Protein AF-A0A7C4H9E3-F1 (afdb_monomer)

Radius of gyration: 13.0 Å; Cα contacts (8 Å, |Δi|>4): 89; chains: 1; bounding box: 34×21×31 Å

Sequence (94 aa):
MTINYLFYSLQAYGEIKDPFKRLFELFWENYLDKTGDEEILTVIQPYYAWRGLVIASPIWYPNLTKETRTKIFNFISNMLKMEKVDLKNINFYF

Nearest PDB structures (foldseek):
  7tmq-assembly1_B  TM=3.791E-01  e=9.062E+00  Saccharomyces cerevisiae

Solvent-accessible surface area (backbone atoms only — not comparable to full-atom values): 5257 Å² total; per-residue (Å²): 121,64,66,53,32,52,50,52,18,34,72,76,66,69,40,80,37,79,71,31,44,57,55,42,44,54,51,50,53,54,47,38,75,74,66,66,56,67,63,53,42,56,63,45,39,65,58,53,31,56,53,33,53,58,69,52,28,57,87,80,38,67,86,59,51,71,66,54,39,49,32,40,52,39,26,29,58,44,40,68,70,46,70,62,60,60,72,92,58,53,66,78,35,76

Structure (mmCIF, N/CA/C/O backbone):
data_AF-A0A7C4H9E3-F1
#
_entry.id   AF-A0A7C4H9E3-F1
#
loop_
_atom_site.group_PDB
_atom_site.id
_atom_site.type_symbol
_atom_site.label_atom_id
_atom_site.label_alt_id
_atom_site.label_comp_id
_atom_site.label_asym_id
_atom_site.label_entity_id
_atom_site.label_seq_id
_atom_site.pdbx_PDB_ins_code
_atom_site.Cartn_x
_atom_site.Cartn_y
_atom_site.Cartn_z
_atom_site.occupancy
_atom_site.B_iso_or_equiv
_atom_site.auth_seq_id
_atom_site.auth_comp_id
_atom_site.auth_asym_id
_atom_site.auth_atom_id
_atom_site.pdbx_PDB_model_num
ATOM 1 N N . MET A 1 1 ? -0.963 -8.607 3.687 1.00 77.38 1 MET A N 1
ATOM 2 C CA . MET A 1 1 ? -1.112 -9.171 2.324 1.00 77.38 1 MET A CA 1
ATOM 3 C C . MET A 1 1 ? -1.684 -8.158 1.332 1.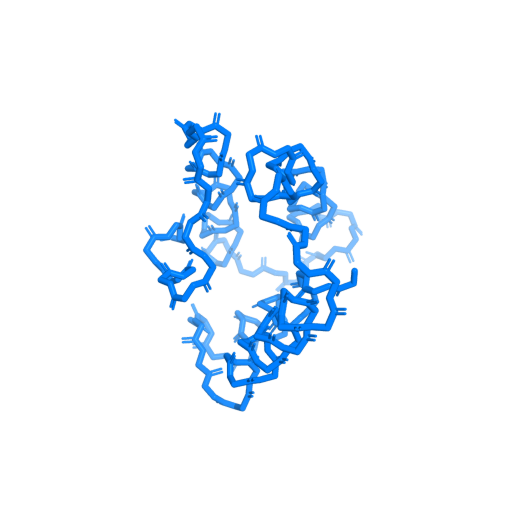00 77.38 1 MET A C 1
ATOM 5 O O . MET A 1 1 ? -1.449 -8.297 0.141 1.00 77.38 1 MET A O 1
ATOM 9 N N . THR A 1 2 ? -2.384 -7.124 1.805 1.00 94.88 2 THR A N 1
ATOM 10 C CA . THR A 1 2 ? -3.122 -6.126 1.010 1.00 94.88 2 THR A CA 1
ATOM 11 C C . THR A 1 2 ? -2.304 -5.394 -0.050 1.00 94.88 2 THR A C 1
ATOM 13 O O . THR A 1 2 ? -2.803 -5.151 -1.142 1.00 94.88 2 THR A O 1
ATOM 16 N N . ILE A 1 3 ? -1.030 -5.099 0.222 1.00 96.75 3 ILE A N 1
ATOM 17 C CA . ILE A 1 3 ? -0.142 -4.426 -0.738 1.00 96.75 3 ILE A CA 1
ATOM 18 C C . ILE A 1 3 ? 0.013 -5.190 -2.063 1.00 96.75 3 ILE A C 1
ATOM 20 O O . ILE A 1 3 ? 0.290 -4.580 -3.090 1.00 96.75 3 ILE A O 1
ATOM 24 N N . ASN A 1 4 ? -0.188 -6.513 -2.062 1.00 97.25 4 ASN A N 1
ATOM 25 C CA . ASN A 1 4 ? -0.054 -7.315 -3.273 1.00 97.25 4 ASN A CA 1
ATOM 26 C C . ASN A 1 4 ? -1.100 -6.919 -4.324 1.00 97.25 4 ASN A C 1
ATOM 28 O O . ASN A 1 4 ? -0.769 -6.905 -5.502 1.00 97.25 4 ASN A O 1
ATOM 32 N N . TYR A 1 5 ? -2.317 -6.527 -3.921 1.00 97.69 5 TYR A N 1
ATOM 33 C CA . TYR A 1 5 ? -3.319 -6.009 -4.858 1.00 97.69 5 TYR A CA 1
ATOM 34 C C . TYR A 1 5 ? -2.805 -4.755 -5.575 1.00 97.69 5 TYR A C 1
ATOM 36 O O . TYR A 1 5 ? -2.840 -4.677 -6.801 1.00 97.69 5 TYR A O 1
ATOM 44 N N . LEU A 1 6 ? -2.242 -3.809 -4.817 1.00 97.81 6 LEU A N 1
ATOM 45 C CA . LEU A 1 6 ? -1.671 -2.579 -5.370 1.00 97.81 6 LEU A CA 1
ATOM 46 C C . LEU A 1 6 ? -0.501 -2.891 -6.309 1.00 97.81 6 LEU A C 1
ATOM 48 O O . LEU A 1 6 ? -0.424 -2.361 -7.414 1.00 97.81 6 LEU A O 1
ATOM 52 N N . PHE A 1 7 ? 0.382 -3.800 -5.895 1.00 97.88 7 PHE A N 1
ATOM 53 C CA . PHE A 1 7 ? 1.538 -4.192 -6.691 1.00 97.88 7 PHE A CA 1
ATOM 54 C C . PHE A 1 7 ? 1.143 -4.875 -8.005 1.00 97.88 7 PHE A C 1
ATOM 56 O O . PHE A 1 7 ? 1.649 -4.492 -9.057 1.00 97.88 7 PHE A O 1
ATOM 63 N N . TYR A 1 8 ? 0.198 -5.818 -7.978 1.00 97.56 8 TYR A N 1
ATOM 64 C CA . TYR A 1 8 ? -0.299 -6.465 -9.194 1.00 97.56 8 TYR A CA 1
ATOM 65 C C . TYR A 1 8 ? -0.974 -5.469 -10.135 1.00 97.56 8 TYR A C 1
ATOM 67 O O . TYR A 1 8 ? -0.769 -5.548 -11.345 1.00 97.56 8 TYR A O 1
ATOM 75 N N . SER A 1 9 ? -1.693 -4.482 -9.595 1.00 97.94 9 SER A N 1
ATOM 76 C CA . SER A 1 9 ? -2.241 -3.394 -10.404 1.00 97.94 9 SER A CA 1
ATOM 77 C C . SER A 1 9 ? -1.152 -2.592 -11.108 1.00 97.94 9 SER A C 1
ATOM 79 O O . SER A 1 9 ? -1.229 -2.370 -12.313 1.00 97.94 9 SER A O 1
ATOM 81 N N . LEU A 1 10 ? -0.104 -2.200 -10.380 1.00 97.75 10 LEU A N 1
ATOM 82 C CA . LEU A 1 10 ? 1.018 -1.464 -10.958 1.00 97.75 10 LEU A CA 1
ATOM 83 C C . LEU A 1 10 ? 1.765 -2.274 -12.021 1.00 97.75 10 LEU A C 1
ATOM 85 O O . LEU A 1 10 ? 2.227 -1.697 -13.002 1.00 97.75 10 LEU A O 1
ATOM 89 N N . GLN A 1 11 ? 1.892 -3.590 -11.843 1.00 96.38 11 GLN A N 1
ATOM 90 C CA . GLN A 1 11 ? 2.520 -4.462 -12.836 1.00 96.38 11 GLN A CA 1
ATOM 91 C C . GLN A 1 11 ? 1.661 -4.622 -14.095 1.00 96.38 11 GLN A C 1
ATOM 93 O O . GLN A 1 11 ? 2.203 -4.623 -15.196 1.00 96.38 11 GLN A O 1
ATOM 98 N N . ALA A 1 12 ? 0.342 -4.761 -13.940 1.00 96.38 12 ALA A N 1
ATOM 99 C CA . ALA A 1 12 ? -0.572 -4.994 -15.054 1.00 96.38 12 ALA A CA 1
ATOM 100 C C . ALA A 1 12 ? -0.919 -3.712 -15.827 1.00 96.38 12 ALA A C 1
ATOM 102 O O . ALA A 1 12 ? -1.058 -3.750 -17.048 1.00 96.38 12 ALA A O 1
ATOM 103 N N . TYR A 1 13 ? -1.071 -2.588 -15.123 1.00 96.88 13 TYR A N 1
ATOM 104 C CA . TYR A 1 13 ? -1.666 -1.366 -15.671 1.00 96.88 13 TYR A CA 1
ATOM 105 C C . TYR A 1 13 ? -0.795 -0.118 -15.506 1.00 96.88 13 TYR A C 1
ATOM 107 O O . TYR A 1 13 ? -1.122 0.923 -16.066 1.00 96.88 13 TYR A O 1
ATOM 115 N N . GLY A 1 14 ? 0.290 -0.177 -14.728 1.00 95.94 14 GLY A N 1
ATOM 116 C CA . GLY A 1 14 ? 1.116 0.994 -14.408 1.00 95.94 14 GLY A CA 1
ATOM 117 C C . GLY A 1 14 ? 0.471 1.972 -13.417 1.00 95.94 14 GLY A C 1
ATOM 118 O O . GLY A 1 14 ? 1.123 2.919 -12.980 1.00 95.94 14 GLY A O 1
ATOM 119 N N . GLU A 1 15 ? -0.776 1.737 -13.024 1.00 96.50 15 GLU A N 1
ATOM 120 C CA . GLU A 1 15 ? -1.576 2.554 -12.113 1.00 96.50 15 GLU A CA 1
ATOM 121 C C . GLU A 1 15 ? -2.457 1.650 -11.240 1.00 96.50 15 GLU A C 1
ATOM 123 O O . GLU A 1 15 ? -2.577 0.443 -11.482 1.00 96.50 15 GLU A O 1
ATOM 128 N N . ILE A 1 16 ? -3.078 2.220 -10.209 1.00 97.44 16 ILE A N 1
ATOM 129 C CA . ILE A 1 16 ? -4.037 1.485 -9.386 1.00 97.44 16 ILE A CA 1
ATOM 130 C C . ILE A 1 16 ? -5.403 1.493 -10.073 1.00 97.44 16 ILE A C 1
ATOM 132 O O . ILE A 1 16 ? -6.037 2.537 -10.226 1.00 97.44 16 ILE A O 1
ATOM 136 N N . LYS A 1 17 ? 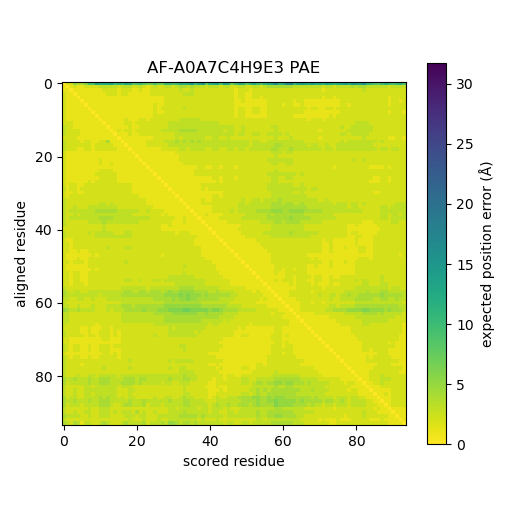-5.853 0.310 -10.482 1.00 97.06 17 LYS A N 1
ATOM 137 C CA . LYS A 1 17 ? -6.998 0.103 -11.360 1.00 97.06 17 LYS A CA 1
ATOM 138 C C . LYS A 1 17 ? -7.723 -1.188 -11.006 1.00 97.06 17 LYS A C 1
ATOM 140 O O . LYS A 1 17 ? -7.179 -2.087 -10.358 1.00 97.06 17 LYS A O 1
ATOM 145 N N . ASP A 1 18 ? -8.973 -1.275 -11.433 1.00 96.62 18 ASP A N 1
ATOM 146 C CA . ASP A 1 18 ? -9.743 -2.506 -11.334 1.00 96.62 18 ASP A CA 1
ATOM 147 C C . ASP A 1 18 ? -9.145 -3.626 -12.202 1.00 96.62 18 ASP A C 1
ATOM 149 O O . ASP A 1 18 ? -8.568 -3.347 -13.256 1.00 96.62 18 ASP A O 1
ATOM 153 N N . PRO A 1 19 ? -9.260 -4.895 -11.762 1.00 96.94 19 PRO A N 1
ATOM 154 C CA . PRO A 1 19 ? -10.043 -5.365 -10.606 1.00 96.94 19 PRO A CA 1
ATOM 155 C C . PRO A 1 19 ? -9.321 -5.261 -9.250 1.00 96.94 19 PRO A C 1
ATOM 157 O O . PRO A 1 19 ? -9.930 -5.470 -8.201 1.00 96.94 19 PRO A O 1
ATOM 160 N N . PHE A 1 20 ? -8.022 -4.959 -9.241 1.00 97.94 20 PHE A N 1
ATOM 161 C CA . PHE A 1 20 ? -7.212 -5.009 -8.023 1.00 97.94 20 PHE A CA 1
ATOM 162 C C . PHE A 1 20 ? -7.545 -3.903 -7.023 1.00 97.94 20 PHE A C 1
ATOM 164 O O . PHE A 1 20 ? -7.520 -4.159 -5.818 1.00 97.94 20 PHE A O 1
ATOM 171 N N . LYS A 1 21 ? -7.896 -2.703 -7.504 1.00 96.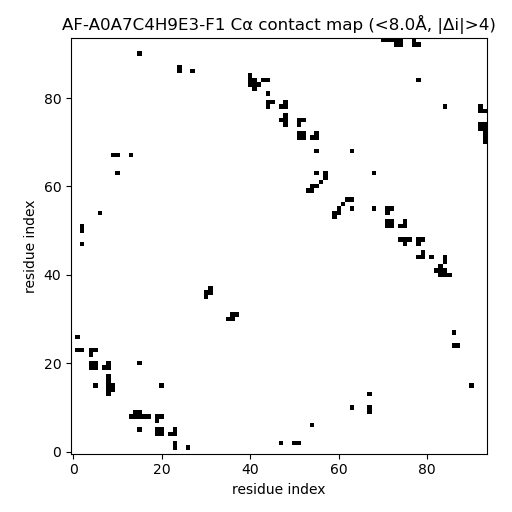44 21 LYS A N 1
ATOM 172 C CA . LYS A 1 21 ? -8.396 -1.613 -6.654 1.00 96.44 21 LYS A CA 1
ATOM 173 C C . LYS A 1 21 ? -9.610 -2.073 -5.848 1.00 96.44 21 LYS A C 1
ATOM 175 O O . LYS A 1 21 ? -9.572 -2.015 -4.621 1.00 96.44 21 LYS A O 1
ATOM 180 N N . ARG A 1 22 ? -10.622 -2.645 -6.510 1.00 96.56 22 ARG A N 1
ATOM 181 C CA . ARG A 1 22 ? -11.802 -3.169 -5.815 1.00 96.56 22 ARG A CA 1
ATOM 182 C C . ARG A 1 22 ? -11.473 -4.259 -4.793 1.00 96.56 22 ARG A C 1
ATOM 184 O O . ARG A 1 22 ? -12.058 -4.262 -3.716 1.00 96.56 22 ARG A O 1
ATOM 191 N N . LEU A 1 23 ? -10.541 -5.168 -5.090 1.00 97.31 23 LEU A N 1
ATOM 192 C CA . LEU A 1 23 ? -10.116 -6.201 -4.130 1.00 97.31 23 LEU A CA 1
ATOM 193 C C . LEU A 1 23 ? -9.441 -5.606 -2.884 1.00 97.31 23 LEU A C 1
ATOM 195 O O . LEU A 1 23 ? -9.670 -6.084 -1.773 1.00 97.31 23 LEU A O 1
ATOM 199 N N . PHE A 1 24 ? -8.626 -4.564 -3.063 1.00 97.69 24 PHE A N 1
ATOM 200 C CA . PHE A 1 24 ? -7.994 -3.845 -1.960 1.00 97.69 24 PHE A CA 1
ATOM 201 C C . PHE A 1 24 ? -9.026 -3.142 -1.074 1.00 97.69 24 PHE A C 1
ATOM 203 O O . PHE A 1 24 ? -8.992 -3.300 0.146 1.00 97.69 24 PHE A O 1
ATOM 210 N N . GLU A 1 25 ? -9.955 -2.409 -1.689 1.00 96.69 25 GLU A N 1
ATOM 211 C CA . GLU A 1 25 ? -11.031 -1.706 -0.985 1.00 96.69 25 GLU A CA 1
ATOM 212 C C . GLU A 1 25 ? -11.923 -2.689 -0.229 1.00 96.69 25 GLU A C 1
ATOM 214 O O . GLU A 1 25 ? -12.115 -2.532 0.971 1.00 96.69 25 GLU A O 1
ATOM 219 N N . LEU A 1 26 ? -12.371 -3.763 -0.889 1.00 97.19 26 LEU A N 1
ATOM 220 C CA . LEU A 1 26 ? -13.205 -4.793 -0.269 1.00 97.19 26 LEU A CA 1
ATOM 221 C C . LEU A 1 26 ? -12.539 -5.427 0.950 1.00 97.19 26 LEU A C 1
ATOM 223 O O . LEU A 1 26 ? -13.226 -5.712 1.928 1.00 97.19 26 LEU A O 1
ATOM 227 N N . PHE A 1 27 ? -11.227 -5.672 0.911 1.00 97.19 27 PHE A N 1
ATOM 228 C CA . PHE A 1 27 ? -10.519 -6.199 2.074 1.00 97.19 27 PHE A CA 1
ATOM 229 C C . PHE A 1 27 ? -10.627 -5.241 3.264 1.00 97.19 27 PHE A C 1
ATOM 231 O O . PHE A 1 27 ? -10.959 -5.674 4.366 1.00 97.19 27 PHE A O 1
ATOM 238 N N . TRP A 1 28 ? -10.342 -3.958 3.044 1.00 97.31 28 TRP A N 1
ATOM 239 C CA . TRP A 1 28 ? -10.295 -2.966 4.114 1.00 97.31 28 TRP A CA 1
ATOM 240 C C . TRP A 1 28 ? -11.671 -2.584 4.637 1.00 97.31 28 TRP A C 1
ATOM 242 O O . TRP A 1 28 ? -11.833 -2.517 5.850 1.00 97.31 28 TRP A O 1
ATOM 252 N N . GLU A 1 29 ? -12.652 -2.424 3.748 1.00 97.06 29 GLU A N 1
ATOM 253 C CA . GLU A 1 29 ? -14.064 -2.253 4.103 1.00 97.06 29 GLU A CA 1
ATOM 254 C C . GLU A 1 29 ? -14.509 -3.395 5.025 1.00 97.06 29 GLU A C 1
ATOM 256 O O . GLU A 1 29 ? -14.903 -3.162 6.161 1.00 97.06 29 GLU A O 1
ATOM 261 N N . ASN A 1 30 ? -14.323 -4.651 4.600 1.00 97.81 30 ASN A N 1
ATOM 262 C CA . ASN A 1 30 ? -14.730 -5.801 5.411 1.00 97.81 30 ASN A CA 1
ATOM 263 C C . ASN A 1 30 ? -13.944 -5.944 6.719 1.00 97.81 30 ASN A C 1
ATOM 265 O O . ASN A 1 30 ? -14.497 -6.458 7.690 1.00 97.81 30 ASN A O 1
ATOM 269 N N . TYR A 1 31 ? -12.657 -5.586 6.738 1.00 97.62 31 TYR A N 1
ATOM 270 C CA . TYR A 1 31 ? -11.853 -5.629 7.958 1.00 97.62 31 TYR A CA 1
ATOM 271 C C . TYR A 1 31 ? -12.407 -4.641 8.981 1.00 97.62 31 TYR A C 1
ATOM 273 O O . TYR A 1 31 ? -12.805 -5.061 10.063 1.00 97.62 31 TYR A O 1
ATOM 281 N N . LEU A 1 32 ? -12.492 -3.363 8.603 1.00 97.62 32 LEU A N 1
ATOM 282 C CA . LEU A 1 32 ? -12.932 -2.286 9.486 1.00 97.62 32 LEU A CA 1
ATOM 283 C C . LEU A 1 32 ? -14.369 -2.513 9.965 1.00 97.62 32 LEU A C 1
ATOM 285 O O . LEU A 1 32 ? -14.623 -2.431 11.163 1.00 97.62 32 LEU A O 1
ATOM 289 N N . ASP A 1 33 ? -15.278 -2.907 9.068 1.00 98.19 33 ASP A N 1
ATOM 290 C CA . ASP A 1 33 ? -16.681 -3.159 9.414 1.00 98.19 33 ASP A CA 1
ATOM 291 C C . ASP A 1 33 ? -16.842 -4.301 10.431 1.00 98.19 33 ASP A C 1
ATOM 293 O O . ASP A 1 33 ? -17.739 -4.269 11.274 1.00 98.19 33 ASP A O 1
ATOM 297 N N . LYS A 1 34 ? -15.994 -5.337 10.360 1.00 98.56 34 LYS A N 1
ATOM 298 C CA . LYS A 1 34 ? -16.100 -6.516 11.236 1.00 98.56 34 LYS A CA 1
ATOM 299 C C . LYS A 1 34 ? -15.348 -6.374 12.551 1.00 98.56 34 LYS A C 1
ATOM 301 O O . LYS A 1 34 ? -15.739 -7.020 13.520 1.00 98.56 34 LYS A O 1
ATOM 306 N N . THR A 1 35 ? -14.255 -5.616 12.580 1.00 98.25 35 THR A N 1
ATOM 307 C CA . THR A 1 35 ? -13.399 -5.497 13.770 1.00 98.25 35 THR A CA 1
ATOM 308 C C . THR A 1 35 ? -13.624 -4.200 14.536 1.00 98.25 35 THR A C 1
ATOM 310 O O . THR A 1 35 ? -13.388 -4.176 15.741 1.00 98.25 35 THR A O 1
ATOM 313 N N . GLY A 1 36 ? -14.060 -3.129 13.865 1.00 98.12 36 GLY A N 1
ATOM 314 C CA . GLY A 1 36 ? -14.087 -1.776 14.425 1.00 98.12 36 GLY A CA 1
ATOM 315 C C . GLY A 1 36 ? -12.695 -1.194 14.708 1.00 98.12 36 GLY A C 1
ATOM 316 O O . GLY A 1 36 ? -12.589 -0.180 15.396 1.00 98.12 36 GLY A O 1
ATOM 317 N N . ASP A 1 37 ? -11.627 -1.831 14.216 1.00 97.94 37 ASP A N 1
ATOM 318 C CA . ASP A 1 37 ? -10.235 -1.443 14.465 1.00 97.94 37 ASP A CA 1
ATOM 319 C C . ASP A 1 37 ? -9.826 -0.253 13.587 1.00 97.94 37 ASP A C 1
ATOM 321 O O . ASP A 1 37 ? -9.127 -0.389 12.587 1.00 97.94 37 ASP A O 1
ATOM 325 N N . GLU A 1 38 ? -10.297 0.934 13.958 1.00 96.94 38 GLU A N 1
ATOM 326 C CA . GLU A 1 38 ? -9.926 2.200 13.317 1.00 96.94 38 GLU A CA 1
ATOM 327 C C . GLU A 1 38 ? -8.484 2.631 13.637 1.00 96.94 38 GLU A C 1
ATOM 329 O O . GLU A 1 38 ? -7.891 3.407 12.880 1.00 96.94 38 GLU A O 1
ATOM 334 N N . GLU A 1 39 ? -7.907 2.136 14.740 1.00 98.12 39 GLU A N 1
ATOM 335 C CA . GLU A 1 39 ? -6.530 2.437 15.152 1.00 98.12 39 GLU A CA 1
ATOM 336 C C . GLU A 1 39 ? -5.520 1.898 14.136 1.00 98.12 39 GLU A C 1
ATOM 338 O O . GLU A 1 39 ? -4.498 2.538 13.892 1.00 98.12 39 GLU A O 1
ATOM 343 N N . ILE A 1 40 ? -5.832 0.800 13.437 1.00 97.81 40 ILE A N 1
ATOM 344 C CA . ILE A 1 40 ? -4.967 0.276 12.371 1.00 97.81 40 ILE A CA 1
ATOM 345 C C . ILE A 1 40 ? -4.554 1.350 11.353 1.00 97.81 40 ILE A C 1
ATOM 347 O O . ILE A 1 40 ? -3.438 1.319 10.835 1.00 97.81 40 ILE A O 1
ATOM 351 N N . LEU A 1 41 ? -5.424 2.329 11.081 1.00 97.69 41 LEU A N 1
ATOM 352 C CA . LEU A 1 41 ? -5.192 3.388 10.098 1.00 97.69 41 LEU A CA 1
ATOM 353 C C . LEU A 1 41 ? -4.120 4.391 10.534 1.00 97.69 41 LEU A C 1
ATOM 355 O O . LEU A 1 41 ? -3.619 5.133 9.690 1.00 97.69 41 LEU A O 1
ATOM 359 N N . THR A 1 42 ? -3.777 4.434 11.822 1.00 98.00 42 THR A N 1
ATOM 360 C CA . THR A 1 42 ? -2.736 5.314 12.368 1.00 98.00 42 THR A CA 1
ATOM 361 C C . THR A 1 42 ? -1.399 4.595 12.559 1.00 98.00 42 THR A C 1
ATOM 363 O O . THR A 1 42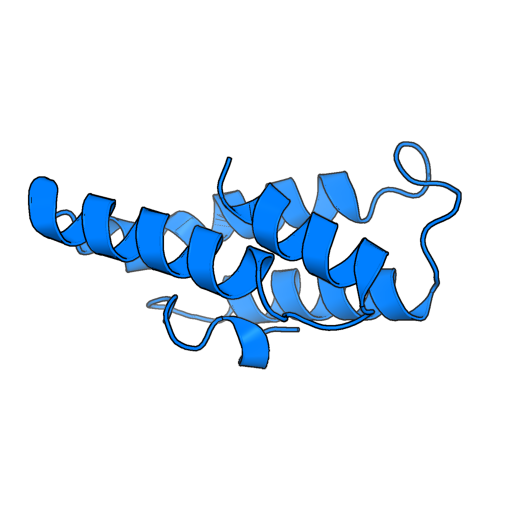 ? -0.375 5.263 12.698 1.00 98.00 42 THR A O 1
ATOM 366 N N . VAL A 1 43 ? -1.379 3.255 12.520 1.00 97.69 43 VAL A N 1
ATOM 367 C CA . VAL A 1 43 ? -0.180 2.443 12.807 1.00 97.69 43 VAL A CA 1
A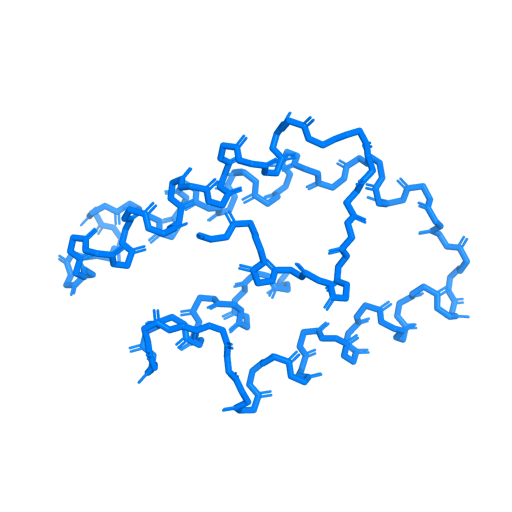TOM 368 C C . VAL A 1 43 ? 0.299 1.560 11.648 1.00 97.69 43 VAL A C 1
ATOM 370 O O . VAL A 1 43 ? 1.369 0.959 11.735 1.00 97.69 43 VAL A O 1
ATOM 373 N N . ILE A 1 44 ? -0.446 1.452 10.545 1.00 97.31 44 ILE A N 1
ATOM 374 C CA . ILE A 1 44 ? -0.108 0.564 9.418 1.00 97.31 44 ILE A CA 1
ATOM 375 C C . ILE A 1 44 ? 1.017 1.077 8.500 1.00 97.31 44 ILE A C 1
ATOM 377 O O . ILE A 1 44 ? 1.572 0.328 7.691 1.00 97.31 44 ILE A O 1
ATOM 381 N N . GLN A 1 45 ? 1.390 2.345 8.603 1.00 97.62 45 GLN A N 1
ATOM 382 C CA . GLN A 1 45 ? 2.339 3.019 7.719 1.00 97.62 45 GLN A CA 1
ATOM 383 C C . GLN A 1 45 ? 3.689 2.277 7.637 1.00 97.62 45 GLN A C 1
ATOM 385 O O . GLN A 1 45 ? 4.140 2.010 6.517 1.00 97.62 45 GLN A O 1
ATOM 390 N N . PRO A 1 46 ? 4.319 1.840 8.753 1.00 97.69 46 PRO A N 1
ATOM 391 C CA . PRO A 1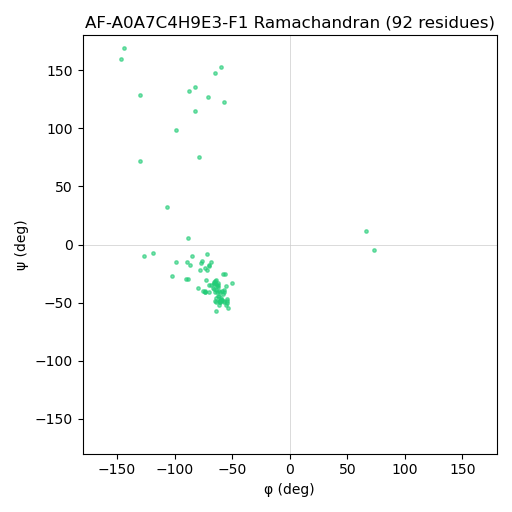 46 ? 5.571 1.084 8.702 1.00 97.69 46 PRO A CA 1
ATOM 392 C C . PRO A 1 46 ? 5.433 -0.258 7.973 1.00 97.69 46 PRO A C 1
ATOM 394 O O . PRO A 1 46 ? 6.359 -0.678 7.277 1.00 97.69 46 PRO A O 1
ATOM 397 N N . TYR A 1 47 ? 4.269 -0.915 8.068 1.00 96.75 47 TYR A N 1
ATOM 398 C CA . TYR A 1 47 ? 3.998 -2.153 7.337 1.00 96.75 47 TYR A CA 1
ATOM 399 C C . TYR A 1 47 ? 4.010 -1.918 5.821 1.00 96.75 47 TYR A C 1
ATOM 401 O O . TYR A 1 47 ? 4.696 -2.640 5.090 1.00 96.75 47 TYR A O 1
ATOM 409 N N . TYR A 1 48 ? 3.293 -0.896 5.342 1.00 97.88 48 TYR A N 1
ATOM 410 C CA . TYR A 1 48 ? 3.279 -0.553 3.918 1.00 97.88 48 TYR A CA 1
ATOM 411 C C . TYR A 1 48 ? 4.636 -0.055 3.423 1.00 97.88 48 TYR A C 1
ATOM 413 O O . TYR A 1 48 ? 5.046 -0.435 2.327 1.00 97.88 48 TYR A O 1
ATOM 421 N N . ALA A 1 49 ? 5.364 0.717 4.232 1.00 97.81 49 ALA A N 1
ATOM 422 C CA . ALA A 1 49 ? 6.708 1.175 3.901 1.00 97.81 49 ALA A CA 1
ATOM 423 C C . ALA A 1 49 ? 7.681 0.000 3.719 1.00 97.81 49 ALA A C 1
ATOM 425 O O . ALA A 1 49 ? 8.319 -0.127 2.672 1.00 97.81 49 ALA A O 1
ATOM 426 N N . TRP A 1 50 ? 7.746 -0.910 4.696 1.00 97.75 50 TRP A N 1
ATOM 427 C CA . TRP A 1 50 ? 8.608 -2.091 4.626 1.00 97.75 50 TRP A CA 1
ATOM 428 C C . TRP A 1 50 ? 8.262 -2.984 3.432 1.00 97.75 50 TRP A C 1
ATOM 430 O O . TRP A 1 50 ? 9.137 -3.375 2.654 1.00 97.75 50 TRP A O 1
ATOM 440 N N . ARG A 1 51 ? 6.972 -3.279 3.237 1.00 97.75 51 ARG A N 1
ATOM 441 C CA . ARG A 1 51 ? 6.536 -4.087 2.095 1.00 97.75 51 ARG A CA 1
ATOM 442 C C . ARG A 1 51 ? 6.777 -3.392 0.758 1.00 97.75 51 ARG A C 1
ATOM 444 O O . ARG A 1 51 ? 7.080 -4.082 -0.211 1.00 97.75 51 ARG A O 1
ATOM 451 N N . GLY A 1 52 ? 6.670 -2.067 0.712 1.00 97.62 52 GLY A N 1
ATOM 452 C CA . GLY A 1 52 ? 7.023 -1.248 -0.441 1.00 97.62 52 GLY A CA 1
ATOM 453 C C . GLY A 1 52 ? 8.490 -1.425 -0.831 1.00 97.62 52 GLY A C 1
ATOM 454 O O . GLY A 1 52 ? 8.787 -1.688 -1.993 1.00 97.62 52 GLY A O 1
ATOM 455 N N . LEU A 1 53 ? 9.410 -1.365 0.138 1.00 97.69 53 LEU A N 1
ATOM 456 C CA . LEU A 1 53 ? 10.845 -1.581 -0.106 1.00 97.69 53 LEU A CA 1
ATOM 457 C C . LEU A 1 53 ? 11.126 -2.977 -0.672 1.00 97.69 53 LEU A C 1
ATOM 459 O O . LEU A 1 53 ? 11.914 -3.131 -1.604 1.00 97.69 53 LEU A O 1
ATOM 463 N N . VAL A 1 54 ? 10.432 -3.986 -0.144 1.00 97.06 54 VAL A N 1
ATOM 464 C CA . VAL A 1 54 ? 10.486 -5.366 -0.635 1.00 97.06 54 VAL A CA 1
ATOM 465 C C . VAL A 1 54 ? 10.097 -5.458 -2.117 1.00 97.06 54 VAL A C 1
ATOM 467 O O . VAL A 1 54 ? 10.830 -6.061 -2.898 1.00 97.06 54 VAL A O 1
ATOM 470 N N . ILE A 1 55 ? 8.980 -4.849 -2.529 1.00 96.94 55 ILE A N 1
ATOM 471 C CA . ILE A 1 55 ? 8.517 -4.912 -3.929 1.00 96.94 55 ILE A CA 1
ATOM 472 C C . ILE A 1 55 ? 9.282 -3.969 -4.870 1.00 96.94 55 ILE A C 1
ATOM 474 O O . ILE A 1 55 ? 9.341 -4.214 -6.072 1.00 96.94 55 ILE A O 1
ATOM 478 N N . ALA A 1 56 ? 9.918 -2.920 -4.341 1.00 97.31 56 ALA A N 1
ATOM 479 C CA . ALA A 1 56 ? 10.805 -2.040 -5.102 1.00 97.31 56 ALA A CA 1
ATOM 480 C C . ALA A 1 56 ? 12.196 -2.653 -5.356 1.00 97.31 56 ALA A C 1
ATOM 482 O O . ALA A 1 56 ? 12.937 -2.157 -6.215 1.00 97.31 56 ALA A O 1
ATOM 483 N N . SER A 1 57 ? 12.559 -3.711 -4.619 1.00 97.19 57 SER A N 1
ATOM 484 C CA . SER A 1 57 ? 13.880 -4.337 -4.671 1.00 97.19 57 SER A CA 1
ATOM 485 C C . SER A 1 57 ? 14.235 -4.805 -6.088 1.00 97.19 57 SER A C 1
ATOM 487 O O . SER A 1 57 ? 13.528 -5.644 -6.654 1.00 97.19 57 SER A O 1
ATOM 489 N N . PRO A 1 58 ? 15.356 -4.338 -6.668 1.00 96.12 58 PRO A N 1
ATOM 490 C CA . PRO A 1 58 ? 15.807 -4.799 -7.980 1.00 96.12 58 PRO A CA 1
ATOM 491 C C . PRO A 1 58 ? 16.321 -6.244 -7.953 1.00 96.12 58 PRO A C 1
ATOM 493 O O . PRO A 1 58 ? 16.388 -6.878 -8.999 1.00 96.12 58 PRO A O 1
ATOM 496 N N . ILE A 1 59 ? 16.657 -6.777 -6.773 1.00 97.06 59 ILE A N 1
ATOM 497 C CA . ILE A 1 59 ? 17.090 -8.172 -6.619 1.00 97.06 59 ILE A CA 1
ATOM 498 C C . ILE A 1 59 ? 15.887 -9.108 -6.768 1.00 97.06 59 ILE A C 1
ATOM 500 O O . ILE A 1 59 ? 15.994 -10.161 -7.385 1.00 97.06 59 ILE A O 1
ATOM 504 N N . TRP A 1 60 ? 14.737 -8.730 -6.201 1.00 96.00 60 TRP A N 1
ATOM 505 C CA . TRP A 1 60 ? 13.542 -9.581 -6.194 1.00 96.00 60 TRP A CA 1
ATOM 506 C C . TRP A 1 60 ? 12.649 -9.331 -7.414 1.00 96.00 60 TRP A C 1
ATOM 508 O O . TRP A 1 60 ? 11.994 -10.253 -7.892 1.00 96.00 60 TRP A O 1
ATOM 518 N N . TYR A 1 61 ? 12.662 -8.106 -7.953 1.00 96.19 61 TYR A N 1
ATOM 519 C CA . TYR A 1 61 ? 11.889 -7.700 -9.129 1.00 96.19 61 TYR A CA 1
ATOM 520 C C . TYR A 1 61 ? 12.785 -6.985 -10.159 1.00 96.19 61 TYR A C 1
ATOM 522 O O . TYR A 1 61 ? 12.685 -5.763 -10.341 1.00 96.19 61 TYR A O 1
ATOM 530 N N . PRO A 1 62 ? 13.669 -7.727 -10.858 1.00 96.12 62 PRO A N 1
ATOM 531 C CA . PRO A 1 62 ? 14.656 -7.143 -11.771 1.00 96.12 62 PRO A CA 1
ATOM 532 C C . PRO A 1 62 ? 14.021 -6.472 -12.995 1.00 96.12 62 PRO A C 1
ATOM 534 O O . PRO A 1 62 ? 14.513 -5.450 -13.464 1.00 96.12 62 PRO A O 1
ATOM 537 N N . ASN A 1 63 ? 12.883 -6.990 -13.464 1.00 95.44 63 ASN A N 1
ATOM 538 C CA . ASN A 1 63 ? 12.195 -6.501 -14.664 1.00 95.44 63 ASN A CA 1
ATOM 539 C C . ASN A 1 63 ? 11.201 -5.361 -14.383 1.00 95.44 63 ASN A C 1
ATOM 541 O O . ASN A 1 63 ? 10.463 -4.950 -15.277 1.00 95.44 63 ASN A O 1
ATOM 545 N N . LEU A 1 64 ? 11.139 -4.856 -13.146 1.00 96.38 64 LEU A N 1
ATOM 546 C CA . LEU A 1 64 ? 10.245 -3.754 -12.805 1.00 96.38 64 LEU A CA 1
ATOM 547 C C . LEU A 1 64 ? 10.749 -2.450 -13.432 1.00 96.38 64 LEU A C 1
ATOM 549 O O . LEU A 1 64 ? 11.904 -2.050 -13.222 1.00 96.38 64 LEU A O 1
ATOM 553 N N . THR A 1 65 ? 9.868 -1.772 -14.170 1.00 96.31 65 THR A N 1
ATOM 554 C CA . THR A 1 65 ? 10.202 -0.516 -14.848 1.00 96.31 65 THR A CA 1
ATOM 555 C C . THR A 1 65 ? 10.650 0.545 -13.841 1.00 96.31 65 THR A C 1
ATOM 557 O O . THR A 1 65 ? 10.269 0.541 -12.664 1.00 96.31 65 THR A O 1
ATOM 560 N N . LYS A 1 66 ? 11.478 1.488 -14.306 1.00 96.75 66 LYS A N 1
ATOM 561 C CA . LYS A 1 66 ? 11.902 2.629 -13.485 1.00 96.75 66 LYS A CA 1
ATOM 562 C C . LYS A 1 66 ? 10.696 3.428 -12.989 1.00 96.75 66 LYS A C 1
ATOM 564 O O . LYS A 1 66 ? 10.660 3.776 -11.816 1.00 96.75 66 LYS A O 1
ATOM 569 N N . GLU A 1 67 ? 9.712 3.660 -13.855 1.00 97.25 67 GLU A N 1
ATOM 570 C CA . GLU A 1 67 ? 8.496 4.408 -13.525 1.00 97.25 67 GLU A CA 1
ATOM 571 C C . GLU A 1 67 ? 7.695 3.739 -12.401 1.00 97.25 67 GLU A C 1
ATOM 573 O O . GLU A 1 67 ? 7.387 4.384 -11.400 1.00 97.25 67 GLU A O 1
ATOM 578 N N . THR A 1 68 ? 7.426 2.434 -12.506 1.00 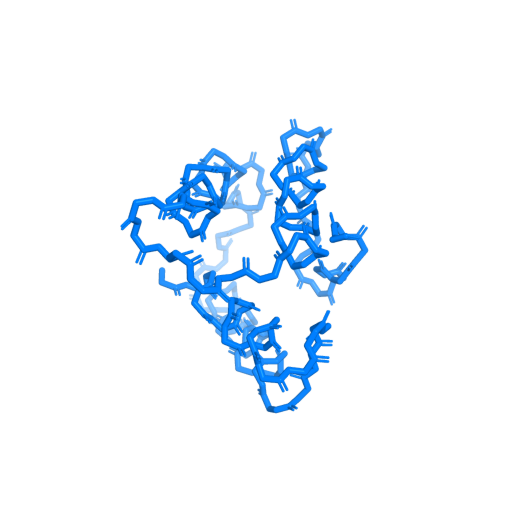97.44 68 THR A N 1
ATOM 579 C CA . THR A 1 68 ? 6.711 1.699 -11.456 1.00 97.44 68 THR A CA 1
ATOM 580 C C . THR A 1 68 ? 7.484 1.721 -10.138 1.00 97.44 68 THR A C 1
ATOM 582 O O . THR A 1 68 ? 6.893 1.909 -9.076 1.00 97.44 68 THR A O 1
ATOM 585 N N . ARG A 1 69 ? 8.816 1.589 -10.184 1.00 97.81 69 ARG A N 1
ATOM 586 C CA . ARG A 1 69 ? 9.658 1.683 -8.984 1.00 97.81 69 ARG A CA 1
ATOM 587 C C . ARG A 1 69 ? 9.584 3.076 -8.348 1.00 97.81 69 ARG A C 1
ATOM 589 O O . ARG A 1 69 ? 9.474 3.166 -7.130 1.00 97.81 69 ARG A O 1
ATOM 596 N N . THR A 1 70 ? 9.588 4.145 -9.146 1.00 98.06 70 THR A N 1
ATOM 597 C CA . THR A 1 70 ? 9.393 5.519 -8.655 1.00 98.06 70 THR A CA 1
ATOM 598 C C . THR A 1 70 ? 8.041 5.680 -7.960 1.00 98.06 70 THR A C 1
ATOM 600 O O . THR A 1 70 ? 8.018 6.177 -6.838 1.00 98.06 70 THR A O 1
ATOM 603 N N . LYS A 1 71 ? 6.947 5.179 -8.551 1.00 98.19 71 LYS A N 1
ATOM 604 C CA . LYS A 1 71 ? 5.609 5.196 -7.926 1.00 98.19 71 LYS A CA 1
ATOM 605 C C . LYS A 1 71 ? 5.594 4.486 -6.568 1.00 98.19 71 LYS A C 1
ATOM 607 O O . LYS A 1 71 ? 5.021 4.978 -5.602 1.00 98.19 71 LYS A O 1
ATOM 612 N N . ILE A 1 72 ? 6.287 3.353 -6.445 1.00 98.31 72 ILE A N 1
ATOM 613 C CA . ILE A 1 72 ? 6.404 2.644 -5.161 1.00 98.31 72 ILE A CA 1
ATOM 614 C C . ILE A 1 72 ? 7.183 3.476 -4.126 1.00 98.31 72 ILE A C 1
ATOM 616 O O . ILE A 1 72 ? 6.786 3.527 -2.965 1.00 98.31 72 ILE A O 1
ATOM 620 N N . PHE A 1 73 ? 8.268 4.153 -4.512 1.00 98.38 73 PHE A N 1
ATOM 621 C CA . PHE A 1 73 ? 9.016 5.017 -3.587 1.00 98.38 73 PHE A CA 1
ATOM 622 C C . PHE A 1 73 ? 8.239 6.270 -3.168 1.00 98.38 73 PHE A C 1
ATOM 624 O O . PHE A 1 73 ? 8.345 6.685 -2.009 1.00 98.38 73 PHE A O 1
ATOM 631 N N . ASN A 1 74 ? 7.431 6.838 -4.064 1.00 98.44 74 ASN A N 1
ATOM 632 C CA . ASN A 1 74 ? 6.478 7.891 -3.720 1.00 98.44 74 ASN A CA 1
ATOM 633 C C . ASN A 1 74 ? 5.471 7.378 -2.689 1.00 98.44 74 ASN A C 1
ATOM 635 O O . ASN A 1 74 ? 5.328 7.991 -1.635 1.00 98.44 74 ASN A O 1
ATOM 639 N N . PHE A 1 75 ? 4.881 6.204 -2.932 1.00 98.31 75 PHE A N 1
ATOM 640 C CA . PHE A 1 75 ? 3.962 5.547 -2.003 1.00 98.31 75 PHE A CA 1
ATOM 641 C C . PHE A 1 75 ? 4.566 5.353 -0.615 1.00 98.31 75 PHE A C 1
ATOM 643 O O . PHE A 1 75 ? 3.964 5.769 0.370 1.00 98.31 75 PHE A O 1
ATOM 650 N N . ILE A 1 76 ? 5.776 4.797 -0.521 1.00 98.25 76 ILE A N 1
ATOM 651 C CA . ILE A 1 76 ? 6.485 4.627 0.757 1.00 98.25 76 ILE A CA 1
ATOM 652 C C . ILE A 1 76 ? 6.661 5.979 1.460 1.00 98.25 76 ILE A C 1
ATOM 654 O O . ILE A 1 76 ? 6.348 6.114 2.642 1.00 98.25 76 ILE A O 1
ATOM 658 N N . SER A 1 77 ? 7.151 6.982 0.729 1.00 98.25 77 SER A N 1
ATOM 659 C CA . SER A 1 77 ? 7.448 8.306 1.284 1.00 98.25 77 SER A CA 1
ATOM 660 C C . SER A 1 77 ? 6.189 9.036 1.742 1.00 98.25 77 SER A C 1
ATOM 662 O O . SER A 1 77 ? 6.213 9.719 2.762 1.00 98.25 77 SER A O 1
ATOM 664 N N . ASN A 1 78 ? 5.095 8.904 0.994 1.00 98.06 78 ASN A N 1
ATOM 665 C CA . ASN A 1 78 ? 3.825 9.539 1.306 1.00 98.06 78 ASN A CA 1
ATOM 666 C C . ASN A 1 78 ? 3.111 8.814 2.454 1.00 98.06 78 ASN A C 1
ATOM 668 O O . ASN A 1 78 ? 2.623 9.487 3.354 1.00 98.06 78 ASN A O 1
ATOM 672 N N . MET A 1 79 ? 3.134 7.475 2.494 1.00 97.19 79 MET A N 1
ATOM 673 C CA . MET A 1 79 ? 2.615 6.686 3.622 1.00 97.19 79 MET A CA 1
ATOM 674 C C . MET A 1 79 ? 3.242 7.118 4.945 1.00 97.19 79 MET A C 1
ATOM 676 O O . MET A 1 79 ? 2.526 7.390 5.899 1.00 97.19 79 MET A O 1
ATOM 680 N N . LEU A 1 80 ? 4.571 7.236 4.997 1.00 97.25 80 LEU A N 1
ATOM 681 C CA . LEU A 1 80 ? 5.291 7.597 6.223 1.00 97.25 80 LEU A CA 1
ATOM 682 C C . LEU A 1 80 ? 5.051 9.041 6.696 1.00 97.25 80 LEU A C 1
ATOM 684 O O . LEU A 1 80 ? 5.391 9.361 7.830 1.00 97.25 80 LEU A O 1
ATOM 688 N N . LYS A 1 81 ? 4.490 9.913 5.850 1.00 97.06 81 LYS A N 1
ATOM 689 C CA . LYS A 1 81 ? 4.154 11.302 6.207 1.00 97.06 81 LYS A CA 1
ATOM 690 C C . LYS A 1 81 ? 2.749 11.454 6.784 1.00 97.06 81 LYS A C 1
ATOM 692 O O . LYS A 1 81 ? 2.438 12.518 7.308 1.00 97.06 81 LYS A O 1
ATOM 697 N N . MET A 1 82 ? 1.887 10.452 6.629 1.00 96.50 82 MET A N 1
ATOM 698 C CA 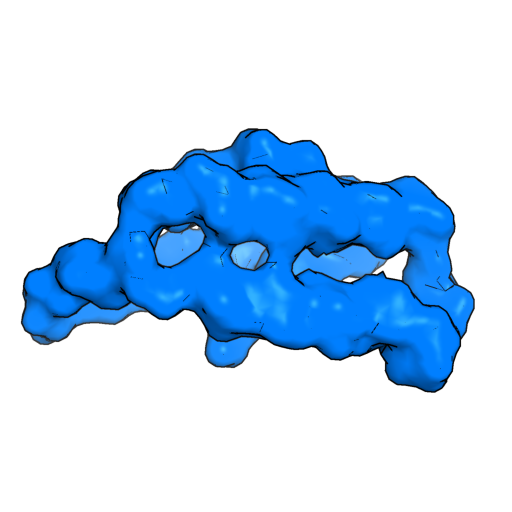. MET A 1 82 ? 0.499 10.537 7.075 1.00 96.50 82 MET A CA 1
ATOM 699 C C . MET A 1 82 ? 0.366 10.097 8.526 1.00 96.50 82 MET A C 1
ATOM 701 O O . MET A 1 82 ? 0.818 9.014 8.894 1.00 96.50 82 MET A O 1
ATOM 705 N N . GLU A 1 83 ? -0.333 10.897 9.326 1.00 96.19 83 GLU A N 1
ATOM 706 C CA . GLU A 1 83 ? -0.709 10.521 10.694 1.00 96.19 83 GLU A CA 1
ATOM 707 C C . GLU A 1 83 ? -1.827 9.467 10.699 1.00 96.19 83 GLU A C 1
ATOM 709 O O . GLU A 1 83 ? -1.773 8.504 11.459 1.00 96.19 83 GLU A O 1
ATOM 714 N N . LYS A 1 84 ? -2.810 9.614 9.801 1.00 97.25 84 LYS A N 1
ATOM 715 C CA . LYS A 1 84 ? -3.868 8.631 9.538 1.00 97.25 84 LYS A CA 1
ATOM 716 C C . LYS A 1 84 ? -3.961 8.374 8.037 1.00 97.25 84 LYS A C 1
ATOM 718 O O . LYS A 1 84 ? -4.045 9.312 7.246 1.00 97.25 84 LYS A O 1
ATOM 723 N N . VAL A 1 85 ? -3.936 7.106 7.643 1.00 96.19 85 VAL A N 1
ATOM 724 C CA . VAL A 1 85 ? -4.004 6.685 6.239 1.00 96.19 85 VAL A CA 1
ATOM 725 C C . VAL A 1 85 ? -5.450 6.662 5.749 1.00 96.19 85 VAL A C 1
ATOM 727 O O . VAL A 1 85 ? -6.326 6.111 6.413 1.00 96.19 85 VAL A O 1
ATOM 730 N N . ASP A 1 86 ? -5.683 7.188 4.544 1.00 95.62 86 ASP A N 1
ATOM 731 C CA . ASP A 1 86 ? -6.946 7.037 3.824 1.00 95.62 86 ASP A CA 1
ATOM 732 C C . ASP A 1 86 ? -6.843 5.918 2.782 1.00 95.62 86 ASP A C 1
ATOM 734 O O . ASP A 1 86 ? -6.344 6.085 1.667 1.00 95.62 86 ASP A O 1
ATOM 738 N N . LEU A 1 87 ? -7.343 4.743 3.148 1.00 93.06 87 LEU A N 1
ATOM 739 C CA . LEU A 1 87 ? -7.282 3.563 2.293 1.00 93.06 87 LEU A CA 1
ATOM 740 C C . LEU A 1 87 ? -8.260 3.616 1.109 1.00 93.06 87 LEU A C 1
ATOM 742 O O . LEU A 1 87 ? -8.028 2.925 0.119 1.00 93.06 87 LEU A O 1
ATOM 746 N N . LYS A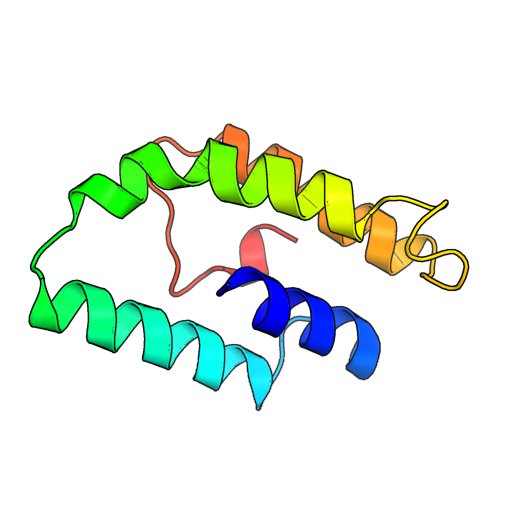 1 88 ? -9.316 4.438 1.161 1.00 88.62 88 LYS A N 1
ATOM 747 C CA . LYS A 1 88 ? -10.242 4.613 0.024 1.00 88.62 88 LYS A CA 1
ATOM 748 C C . LYS A 1 88 ? -9.591 5.418 -1.094 1.00 88.62 88 LYS A C 1
ATOM 750 O O . LYS A 1 88 ? -9.858 5.204 -2.272 1.00 88.62 88 LYS A O 1
ATOM 755 N N . ASN A 1 89 ? -8.690 6.312 -0.713 1.00 92.44 89 ASN A N 1
ATOM 756 C CA . ASN A 1 89 ? -7.986 7.213 -1.607 1.00 92.44 89 ASN A CA 1
ATOM 757 C C . ASN A 1 89 ? -6.515 6.807 -1.804 1.00 92.44 89 ASN A C 1
ATOM 759 O O . ASN A 1 89 ? -5.648 7.646 -2.054 1.00 92.44 89 ASN A O 1
ATOM 763 N N . ILE A 1 90 ? -6.241 5.494 -1.757 1.00 94.50 90 ILE A N 1
ATOM 764 C CA . ILE A 1 90 ? -4.886 4.921 -1.796 1.00 94.50 90 ILE A CA 1
ATOM 765 C C . ILE A 1 90 ? -4.066 5.348 -3.029 1.00 94.50 90 ILE A C 1
ATOM 767 O O . ILE A 1 90 ? -2.837 5.376 -3.001 1.00 94.50 90 ILE A O 1
ATOM 771 N N . ASN A 1 91 ? -4.747 5.709 -4.117 1.00 93.88 91 ASN A N 1
ATOM 772 C CA . ASN A 1 91 ? -4.139 6.099 -5.385 1.00 93.88 91 ASN A CA 1
ATOM 773 C C . ASN A 1 91 ? -3.319 7.390 -5.282 1.00 93.88 91 ASN A C 1
ATOM 775 O O . ASN A 1 91 ? -2.318 7.507 -5.981 1.00 93.88 91 ASN A O 1
ATOM 779 N N . PHE A 1 92 ? -3.697 8.334 -4.410 1.00 94.25 92 PHE A N 1
ATOM 780 C CA . PHE A 1 92 ? -2.990 9.618 -4.285 1.00 94.25 92 PHE A CA 1
ATOM 781 C C . PHE A 1 92 ? -1.620 9.505 -3.622 1.00 94.25 92 PHE A C 1
ATOM 783 O O . PHE A 1 92 ? -0.873 10.480 -3.578 1.00 94.25 92 PHE A O 1
ATOM 790 N N . TYR A 1 93 ? -1.283 8.332 -3.092 1.00 95.62 93 TYR A N 1
ATOM 791 C CA . TYR A 1 93 ? 0.013 8.119 -2.474 1.00 95.62 93 TYR A CA 1
ATOM 792 C C . TYR A 1 93 ? 1.098 7.707 -3.482 1.00 95.62 93 TYR A C 1
ATOM 794 O O . TYR A 1 93 ? 2.269 7.844 -3.138 1.00 95.62 93 TYR A O 1
ATOM 802 N N . PHE A 1 94 ? 0.755 7.240 -4.691 1.00 94.75 94 PHE A N 1
ATOM 803 C CA . PHE A 1 94 ? 1.705 6.747 -5.709 1.00 94.75 94 PHE A CA 1
ATOM 804 C C . PHE A 1 94 ? 2.274 7.845 -6.624 1.00 94.75 94 PHE A C 1
ATOM 806 O O . PHE A 1 94 ? 1.556 8.824 -6.906 1.00 94.75 94 PHE A O 1
#

Foldseek 3Di:
DLVVLQLVCCVVPVANDPPSLVVSVVVVVVVCVVPVPQVCQQVCLVVLLVVLCVSLDCVNVVPDDPSSSVLSVQLNVQSVPDRGDDSNPSRVSD

pLDDT: mean 96.73, std 2.46, range [77.38, 98.56]

Mean predicted aligned error: 2.15 Å

Secondary structure (DSSP, 8-state):
-THHHHHHHHHHHSSS-TTHHHHHHHHHHHHHHHH---THHHH-HHHHHHHHHHHH-TTT-TT--HHHHHHHHHHHHHHTT-SS--STTGGGG-